Protein AF-A0A937AKU1-F1 (afdb_monomer_lite)

Secondary structure (DSSP, 8-state):
---SGGGTT--------HHHHHHHHHS-EEEEEEETTEEEEEEEEEE-

Foldseek 3Di:
DDDDPVCPPPDDDDDDDPVVVVCLVPHWDKDFDADPVRRVGDDIDIRD

Structure (mmCIF, N/CA/C/O backbone):
data_AF-A0A937AKU1-F1
#
_entry.id   AF-A0A937AKU1-F1
#
loop_
_atom_site.group_PDB
_atom_site.id
_atom_site.type_symbol
_atom_site.label_atom_id
_atom_site.label_alt_id
_atom_site.label_comp_id
_atom_site.label_asym_id
_atom_site.label_entity_id
_atom_site.label_seq_id
_atom_site.pdbx_PDB_ins_code
_atom_site.Cartn_x
_atom_site.Cartn_y
_atom_site.Cartn_z
_atom_site.occupancy
_atom_site.B_iso_or_equiv
_atom_site.auth_seq_id
_atom_site.auth_comp_id
_atom_site.auth_asym_id
_atom_site.auth_atom_id
_atom_site.pdbx_PDB_model_num
ATOM 1 N N . ILE A 1 1 ? 9.280 -4.269 -4.303 1.00 64.31 1 ILE A N 1
ATOM 2 C CA . ILE A 1 1 ? 9.279 -5.748 -4.493 1.00 64.31 1 ILE A CA 1
ATOM 3 C C . ILE A 1 1 ? 8.878 -6.187 -5.899 1.00 64.31 1 ILE A C 1
ATOM 5 O O . ILE A 1 1 ? 9.263 -7.288 -6.275 1.00 64.31 1 ILE A O 1
ATOM 9 N N . CYS A 1 2 ? 8.150 -5.365 -6.663 1.00 69.69 2 CYS A N 1
ATOM 10 C CA . CYS A 1 2 ? 7.842 -5.628 -8.069 1.00 69.69 2 CYS A CA 1
ATOM 11 C C . CYS A 1 2 ? 8.148 -4.346 -8.847 1.00 69.69 2 CYS A C 1
ATOM 13 O O . CYS A 1 2 ? 7.480 -3.337 -8.629 1.00 69.69 2 CYS A O 1
ATOM 15 N N . GLU A 1 3 ? 9.184 -4.365 -9.676 1.00 70.94 3 GLU A N 1
ATOM 16 C CA . GLU A 1 3 ? 9.716 -3.178 -10.363 1.00 70.94 3 GLU A CA 1
ATOM 17 C C . GLU A 1 3 ? 9.841 -3.397 -11.874 1.00 70.94 3 GLU A C 1
ATOM 19 O O . GLU A 1 3 ? 9.937 -2.431 -12.628 1.00 70.94 3 GLU A O 1
ATOM 24 N N . SER A 1 4 ? 9.776 -4.650 -12.343 1.00 77.88 4 SER A N 1
ATOM 25 C CA . SER A 1 4 ? 9.878 -4.973 -13.767 1.00 77.88 4 SER A CA 1
ATOM 26 C C . SER A 1 4 ? 8.979 -6.136 -14.193 1.00 77.88 4 SER A C 1
ATOM 28 O O . SER A 1 4 ? 8.450 -6.883 -13.370 1.00 77.88 4 SER A O 1
ATOM 30 N N . ALA A 1 5 ? 8.849 -6.333 -15.508 1.00 79.38 5 ALA A N 1
ATOM 31 C CA . ALA A 1 5 ? 8.138 -7.478 -16.080 1.00 79.38 5 ALA A CA 1
ATOM 32 C C . ALA A 1 5 ? 8.743 -8.837 -15.669 1.00 79.38 5 ALA A C 1
ATOM 34 O O . ALA A 1 5 ? 8.028 -9.835 -15.663 1.00 79.38 5 ALA A O 1
ATOM 35 N N . ALA A 1 6 ? 10.022 -8.879 -15.274 1.00 81.75 6 ALA A N 1
ATOM 36 C CA . ALA A 1 6 ? 10.670 -10.094 -14.778 1.00 81.75 6 ALA A CA 1
ATOM 37 C C . AL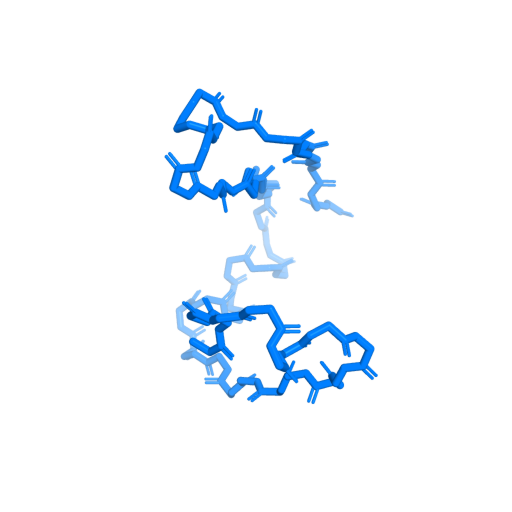A A 1 6 ? 10.118 -10.562 -13.419 1.00 81.75 6 ALA A C 1
ATOM 39 O O . ALA A 1 6 ? 10.314 -11.711 -13.037 1.00 81.75 6 ALA A O 1
ATOM 40 N N . ASP A 1 7 ? 9.401 -9.696 -12.696 1.00 83.31 7 ASP A N 1
ATOM 41 C CA . ASP A 1 7 ? 8.754 -10.053 -11.433 1.00 83.31 7 ASP A CA 1
ATOM 42 C C . ASP A 1 7 ? 7.403 -10.760 -11.636 1.00 83.31 7 ASP A C 1
ATOM 44 O O . ASP A 1 7 ? 6.775 -11.192 -10.666 1.00 83.31 7 ASP A O 1
ATOM 48 N N . PHE A 1 8 ? 6.940 -10.893 -12.883 1.00 82.06 8 PHE A N 1
ATOM 49 C CA . PHE A 1 8 ? 5.701 -11.594 -13.195 1.00 82.06 8 PHE A CA 1
ATOM 50 C C . PHE A 1 8 ? 5.823 -13.095 -12.900 1.00 82.06 8 PHE A C 1
ATOM 52 O O . PHE A 1 8 ? 6.776 -13.750 -13.312 1.00 82.06 8 PHE A O 1
ATOM 59 N N . GLY A 1 9 ? 4.848 -13.648 -12.174 1.00 83.81 9 GLY A N 1
ATOM 60 C CA . GLY A 1 9 ? 4.859 -15.053 -11.748 1.00 83.81 9 GLY A CA 1
ATOM 61 C C . GLY A 1 9 ? 5.802 -15.359 -10.578 1.00 83.81 9 GLY A C 1
ATOM 62 O O . GLY A 1 9 ? 5.847 -16.497 -10.120 1.00 83.81 9 GLY A O 1
ATOM 63 N N . VAL A 1 10 ? 6.519 -14.359 -10.056 1.00 86.75 10 VAL A N 1
ATOM 64 C CA . VAL A 1 10 ? 7.403 -14.519 -8.898 1.00 86.75 10 VAL A CA 1
ATOM 65 C C . VAL A 1 10 ? 6.656 -14.137 -7.624 1.00 86.75 10 VAL A C 1
ATOM 67 O O . VAL A 1 10 ? 6.194 -13.006 -7.471 1.00 86.75 10 VAL A O 1
ATOM 70 N N . THR A 1 11 ? 6.577 -15.059 -6.663 1.00 88.31 11 THR A N 1
ATOM 71 C CA . THR A 1 11 ? 6.035 -14.755 -5.335 1.00 88.31 11 THR A CA 1
ATOM 72 C C . THR A 1 11 ? 6.961 -13.793 -4.604 1.00 88.31 11 THR A C 1
ATOM 74 O O . THR A 1 11 ? 8.141 -14.075 -4.393 1.00 88.31 11 THR A O 1
ATOM 77 N N . LYS A 1 12 ? 6.415 -12.655 -4.182 1.00 85.62 12 LYS A N 1
ATOM 78 C CA . LYS A 1 12 ? 7.135 -11.676 -3.374 1.00 85.62 12 LYS A CA 1
ATOM 79 C C . LYS A 1 12 ? 6.626 -11.733 -1.944 1.00 85.62 12 LYS A C 1
ATOM 81 O O . LYS A 1 12 ? 5.432 -11.580 -1.700 1.00 85.62 12 LYS A O 1
ATOM 86 N N . ILE A 1 13 ? 7.547 -11.955 -1.014 1.00 87.50 13 ILE A N 1
ATOM 87 C CA . ILE A 1 13 ? 7.264 -12.041 0.417 1.00 87.50 13 ILE A CA 1
ATOM 88 C C . ILE A 1 13 ? 7.881 -10.819 1.089 1.00 87.50 13 ILE A C 1
ATOM 90 O O . ILE A 1 13 ? 9.018 -10.446 0.806 1.00 87.50 13 ILE A O 1
ATOM 94 N N . PHE A 1 14 ? 7.112 -10.192 1.969 1.00 87.00 14 PHE A N 1
ATOM 95 C CA . PHE A 1 14 ? 7.534 -9.066 2.789 1.00 87.00 14 PHE A CA 1
ATOM 96 C C . PHE A 1 14 ? 7.136 -9.355 4.234 1.00 87.00 14 PHE A C 1
ATOM 98 O O . PHE A 1 14 ? 6.030 -9.831 4.490 1.00 87.00 14 PHE A O 1
ATOM 105 N N . THR A 1 15 ? 8.036 -9.055 5.167 1.00 92.19 15 THR A N 1
ATOM 106 C CA . THR A 1 15 ? 7.757 -9.166 6.599 1.00 92.19 15 THR A CA 1
ATOM 107 C C . THR A 1 15 ? 7.134 -7.859 7.092 1.00 92.19 15 THR A C 1
ATOM 109 O O . THR A 1 15 ? 7.830 -6.840 7.107 1.00 92.19 15 THR A O 1
ATOM 112 N N . PRO A 1 16 ? 5.851 -7.854 7.499 1.00 89.56 16 PRO A N 1
ATOM 113 C CA . PRO A 1 16 ? 5.185 -6.649 7.968 1.00 89.56 16 PRO A CA 1
ATOM 114 C C . PRO A 1 16 ? 5.766 -6.144 9.285 1.00 89.56 16 PRO A C 1
ATOM 116 O O . PRO A 1 16 ? 6.213 -6.915 10.134 1.00 89.56 16 PRO A O 1
ATOM 119 N N . THR A 1 17 ? 5.709 -4.827 9.471 1.00 94.88 17 THR A N 1
ATOM 120 C CA . THR A 1 17 ? 5.986 -4.215 10.771 1.00 94.88 17 THR A CA 1
ATOM 121 C C .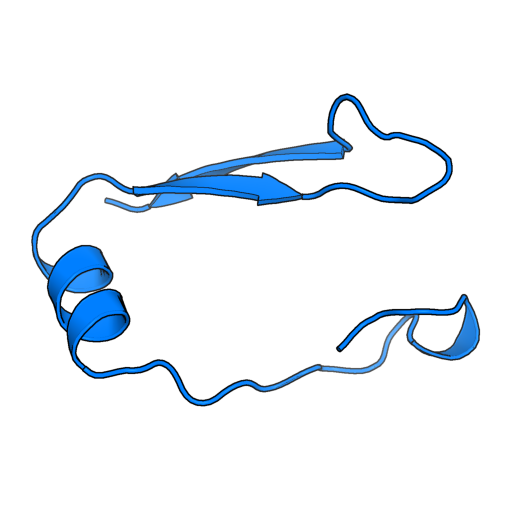 THR A 1 17 ? 4.867 -4.543 11.756 1.00 94.88 17 THR A C 1
ATOM 123 O O . THR A 1 17 ? 3.734 -4.838 11.363 1.00 94.88 17 THR A O 1
ATOM 126 N N . THR A 1 18 ? 5.153 -4.429 13.053 1.00 95.31 18 THR A N 1
ATOM 127 C CA . THR A 1 18 ? 4.156 -4.664 14.106 1.00 95.31 18 THR A CA 1
ATOM 128 C C . THR A 1 18 ? 2.926 -3.766 13.955 1.00 95.31 18 THR A C 1
ATOM 130 O O . THR A 1 18 ? 1.814 -4.229 14.169 1.00 95.31 18 THR A O 1
ATOM 133 N N . ALA A 1 19 ? 3.098 -2.513 13.519 1.00 93.38 19 ALA A N 1
ATOM 134 C CA . ALA A 1 19 ? 1.982 -1.595 13.285 1.00 93.38 19 ALA A CA 1
ATOM 135 C C . ALA A 1 19 ? 1.046 -2.085 12.166 1.00 93.38 19 ALA A C 1
ATOM 137 O O . ALA A 1 19 ? -0.169 -2.103 12.348 1.00 93.38 19 ALA A O 1
ATOM 138 N N . ILE A 1 20 ? 1.607 -2.546 11.040 1.00 91.00 20 ILE A N 1
ATOM 139 C CA . ILE A 1 20 ? 0.825 -3.123 9.935 1.00 91.00 20 ILE A CA 1
ATOM 140 C C . ILE A 1 20 ? 0.119 -4.400 10.400 1.00 91.00 20 ILE A C 1
ATOM 142 O O . ILE A 1 20 ? -1.051 -4.604 10.090 1.00 91.00 20 ILE A O 1
ATOM 146 N N . LEU A 1 21 ? 0.807 -5.248 11.170 1.00 93.19 21 LEU A N 1
ATOM 147 C CA . LEU A 1 21 ? 0.224 -6.483 11.687 1.00 93.19 21 LEU A CA 1
ATOM 148 C C . LEU A 1 21 ? -0.957 -6.219 12.632 1.00 93.19 21 LEU A C 1
ATOM 150 O O . LEU A 1 21 ? -1.949 -6.940 12.565 1.00 93.19 21 LEU A O 1
ATOM 154 N N . THR A 1 22 ? -0.860 -5.210 13.501 1.00 94.56 22 THR A N 1
ATOM 155 C CA . THR A 1 22 ? -1.973 -4.799 14.367 1.00 94.56 22 THR A CA 1
ATOM 156 C C . THR A 1 22 ? -3.147 -4.308 13.530 1.00 94.56 22 THR A C 1
ATOM 158 O O . THR A 1 22 ? -4.246 -4.825 13.695 1.00 94.56 22 THR A O 1
ATOM 161 N N . ALA A 1 23 ? -2.902 -3.410 12.573 1.00 92.06 23 A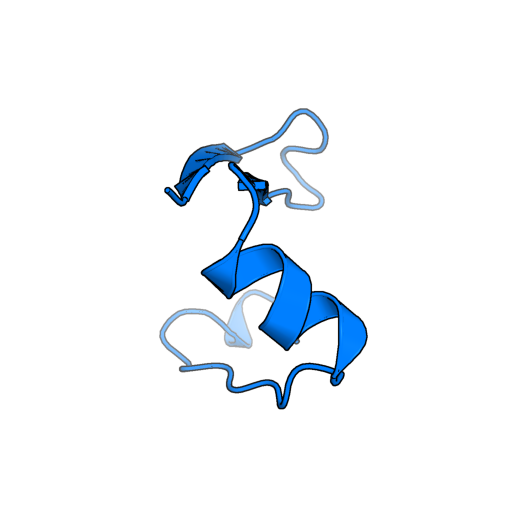LA A N 1
ATOM 162 C CA . ALA A 1 23 ? -3.955 -2.847 11.734 1.00 92.06 23 ALA A CA 1
ATOM 163 C C . ALA A 1 23 ? -4.686 -3.920 10.906 1.00 92.06 23 ALA A C 1
ATOM 165 O O . ALA A 1 23 ? -5.903 -3.883 10.785 1.00 92.06 23 ALA A O 1
ATOM 166 N N . ILE A 1 24 ? -3.974 -4.938 10.402 1.00 91.44 24 ILE A N 1
ATOM 167 C CA . ILE A 1 24 ? -4.596 -6.076 9.697 1.00 91.44 24 ILE A CA 1
ATOM 168 C C . ILE A 1 24 ? -5.565 -6.851 10.601 1.00 91.44 24 ILE A C 1
ATOM 170 O O . ILE A 1 24 ? -6.533 -7.423 10.108 1.00 91.44 24 ILE A O 1
ATOM 174 N N . LYS A 1 25 ? -5.298 -6.916 11.909 1.00 91.56 25 LYS A N 1
ATOM 175 C CA . LYS A 1 25 ? -6.106 -7.695 12.858 1.00 91.56 25 LYS A CA 1
ATOM 176 C C . LYS A 1 25 ? -7.294 -6.927 13.423 1.00 91.56 25 LYS A C 1
ATOM 178 O O . LYS A 1 25 ? -8.239 -7.567 13.873 1.00 91.56 25 LYS A O 1
ATOM 183 N N . THR A 1 26 ? -7.216 -5.601 13.487 1.00 94.19 26 THR A N 1
ATOM 184 C CA . THR A 1 26 ? -8.2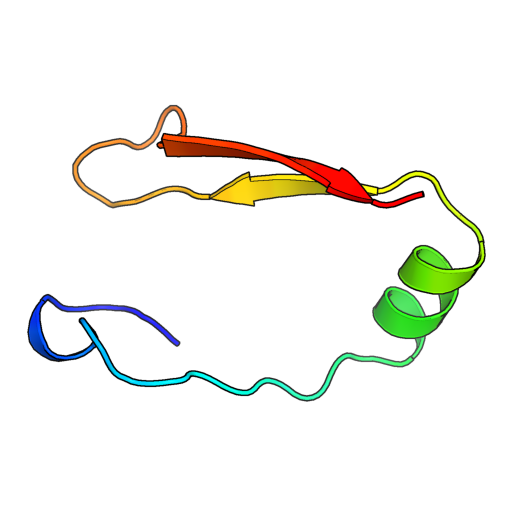03 -4.780 14.205 1.00 94.19 26 THR A CA 1
ATOM 185 C C . THR A 1 26 ? -9.021 -3.881 13.295 1.00 94.19 26 THR A C 1
ATOM 187 O O . THR A 1 26 ? -10.145 -3.536 13.655 1.00 94.19 26 THR A O 1
ATOM 190 N N . ASP A 1 27 ? -8.485 -3.514 12.131 1.00 92.25 27 ASP A N 1
ATOM 191 C CA . ASP A 1 27 ? -9.032 -2.443 11.311 1.00 92.25 27 ASP A CA 1
ATOM 192 C C . ASP A 1 27 ? -9.529 -2.970 9.964 1.00 92.25 27 ASP A C 1
ATOM 194 O O . ASP A 1 27 ? -9.031 -3.952 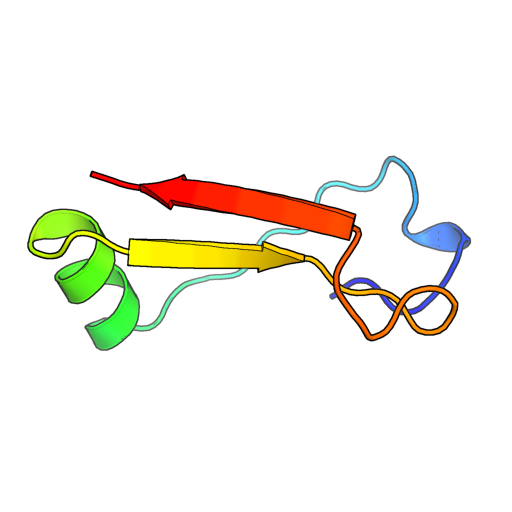9.411 1.00 92.25 27 ASP A O 1
ATOM 198 N N . ALA A 1 28 ? -10.494 -2.258 9.384 1.00 92.50 28 ALA A N 1
ATOM 199 C CA . ALA A 1 28 ? -10.912 -2.507 8.015 1.00 92.50 28 ALA A CA 1
ATOM 200 C C . ALA A 1 28 ? -9.930 -1.809 7.059 1.00 92.50 28 ALA A C 1
ATOM 202 O O . ALA A 1 28 ? -9.991 -0.593 6.866 1.00 92.50 28 ALA A O 1
ATOM 203 N N . LEU A 1 29 ? -9.020 -2.570 6.455 1.00 93.12 29 LEU A N 1
ATOM 204 C CA . LEU A 1 29 ? -7.958 -2.026 5.615 1.00 93.12 29 LEU A CA 1
ATOM 205 C C . LEU A 1 29 ? -8.364 -1.965 4.150 1.00 93.12 29 LEU A C 1
ATOM 207 O O . LEU A 1 29 ? -8.805 -2.952 3.566 1.00 93.12 29 LEU A O 1
ATOM 211 N N . TYR A 1 30 ? -8.143 -0.814 3.527 1.00 94.44 30 TYR A N 1
ATOM 212 C CA . TYR A 1 30 ? -8.280 -0.648 2.087 1.00 94.44 30 TYR A CA 1
ATOM 213 C C . TYR A 1 30 ? -6.952 -0.932 1.380 1.00 94.44 30 TYR A C 1
ATOM 215 O O . TYR A 1 30 ? -5.902 -0.428 1.779 1.00 94.44 30 TYR A O 1
ATOM 223 N N . VAL A 1 31 ? -7.005 -1.710 0.301 1.00 92.88 31 VAL A N 1
ATOM 224 C CA . VAL A 1 31 ? -5.846 -2.066 -0.520 1.00 92.88 31 VAL A CA 1
ATOM 225 C C . VAL A 1 31 ? -6.065 -1.570 -1.943 1.00 92.88 31 VAL A C 1
ATOM 227 O O . VAL A 1 31 ? -7.106 -1.826 -2.548 1.00 92.88 31 VAL A O 1
ATOM 230 N N . ASN A 1 32 ? -5.057 -0.895 -2.496 1.00 94.50 32 ASN A N 1
ATOM 231 C CA . ASN A 1 32 ? -5.024 -0.486 -3.895 1.00 94.50 32 ASN A CA 1
ATOM 232 C C . ASN A 1 32 ? -3.666 -0.836 -4.505 1.00 94.50 32 ASN A C 1
ATOM 234 O O . ASN A 1 32 ? -2.621 -0.494 -3.955 1.00 94.50 32 ASN A O 1
ATOM 238 N N . VAL A 1 33 ? -3.690 -1.526 -5.640 1.00 90.38 33 VAL A N 1
ATOM 239 C CA . VAL A 1 33 ? -2.494 -1.943 -6.373 1.00 90.38 33 VAL A CA 1
ATOM 240 C C . VAL A 1 33 ? -2.325 -1.047 -7.590 1.00 90.38 33 VAL A C 1
ATOM 242 O O . VAL A 1 33 ? -3.256 -0.887 -8.379 1.00 90.38 33 VAL A O 1
ATOM 245 N N . HIS A 1 34 ? -1.128 -0.496 -7.762 1.00 90.75 34 HIS A N 1
ATOM 246 C CA . HIS A 1 34 ? -0.781 0.429 -8.839 1.00 90.75 34 HIS A CA 1
ATOM 247 C C . HIS A 1 34 ? 0.332 -0.150 -9.721 1.00 90.75 34 HIS A C 1
ATOM 249 O O . HIS A 1 34 ? 1.100 -1.005 -9.282 1.00 90.75 34 HIS A O 1
ATOM 255 N N . SER A 1 35 ? 0.448 0.350 -10.952 1.00 86.38 35 SER A N 1
ATOM 256 C CA . SER A 1 35 ? 1.658 0.199 -11.768 1.00 86.38 35 SER A CA 1
ATOM 257 C C . SER A 1 35 ? 2.030 1.528 -12.410 1.00 86.38 35 SER A C 1
ATOM 259 O O . SER A 1 35 ? 1.228 2.463 -12.436 1.00 86.38 35 SER A O 1
ATOM 261 N N . THR A 1 36 ? 3.230 1.592 -12.982 1.00 86.25 36 THR A N 1
ATOM 262 C CA . THR A 1 36 ? 3.703 2.738 -13.768 1.00 86.25 36 THR A CA 1
ATOM 263 C C . THR A 1 36 ? 2.764 3.073 -14.931 1.00 86.25 36 THR A C 1
ATOM 265 O O . THR A 1 36 ? 2.462 4.240 -15.154 1.00 86.25 36 THR A O 1
ATOM 268 N N . ASN A 1 37 ? 2.231 2.067 -15.636 1.00 87.56 37 ASN A N 1
ATOM 269 C CA . ASN A 1 37 ? 1.283 2.274 -16.737 1.00 87.56 37 ASN A CA 1
ATOM 270 C C . ASN A 1 37 ? -0.129 2.659 -16.268 1.00 87.56 37 ASN A C 1
ATOM 272 O O . ASN A 1 37 ? -0.911 3.188 -17.056 1.00 87.56 37 ASN A O 1
ATOM 276 N N . ARG A 1 38 ? -0.497 2.341 -15.019 1.00 88.19 38 ARG A N 1
ATOM 277 C CA . ARG A 1 38 ? -1.846 2.552 -14.470 1.00 88.19 38 ARG A CA 1
ATOM 278 C C . ARG A 1 38 ? -1.768 3.185 -13.074 1.00 88.19 38 ARG A C 1
ATOM 280 O O . ARG A 1 38 ? -2.091 2.529 -12.077 1.00 88.19 38 ARG A O 1
ATOM 287 N N . PRO A 1 39 ? -1.380 4.470 -12.986 1.00 89.69 39 PRO A N 1
ATOM 288 C CA . PRO A 1 39 ? -1.173 5.151 -11.710 1.00 89.69 39 PRO A CA 1
ATOM 289 C C . PRO A 1 39 ? -2.473 5.362 -10.925 1.00 89.69 39 PRO A C 1
ATOM 291 O O . PRO A 1 39 ? -2.434 5.473 -9.707 1.00 89.69 39 PRO A O 1
ATOM 294 N N . SER A 1 40 ? -3.642 5.349 -11.574 1.00 93.12 40 SER A N 1
ATOM 295 C CA . SER A 1 40 ? -4.951 5.471 -10.904 1.00 93.12 40 SER A CA 1
ATOM 296 C C . SER A 1 40 ? -5.412 4.194 -10.173 1.00 93.12 40 SER A C 1
ATOM 298 O O . SER A 1 40 ? -6.458 4.196 -9.511 1.00 93.12 40 SER A O 1
ATOM 300 N N . GLY A 1 41 ? -4.646 3.106 -10.281 1.00 89.94 41 GLY A N 1
ATOM 301 C CA . GLY A 1 41 ? -4.937 1.810 -9.675 1.00 89.94 41 GLY A CA 1
ATOM 302 C C . GLY A 1 41 ? -5.420 0.769 -10.686 1.00 89.94 41 GLY A C 1
ATOM 303 O O . GLY A 1 41 ? -6.007 1.079 -11.726 1.00 89.94 41 GLY A O 1
ATOM 304 N N . ILE A 1 42 ? -5.142 -0.487 -10.364 1.00 90.88 42 ILE A N 1
ATOM 305 C CA . ILE A 1 42 ? -5.421 -1.670 -11.184 1.00 90.88 42 ILE A CA 1
ATOM 306 C C . ILE A 1 42 ? -6.388 -2.589 -10.452 1.00 90.88 42 ILE A C 1
ATOM 308 O O . ILE A 1 42 ? -7.365 -3.040 -11.040 1.00 90.88 42 ILE A O 1
ATOM 312 N N . VAL A 1 43 ? -6.122 -2.839 -9.168 1.00 92.12 43 VAL A N 1
ATOM 313 C CA . VAL A 1 43 ? -6.911 -3.726 -8.309 1.00 92.12 43 VAL A CA 1
ATOM 314 C C . VAL A 1 43 ? -7.188 -3.011 -7.001 1.00 92.12 43 VAL A C 1
ATOM 316 O O . VAL A 1 43 ? -6.289 -2.409 -6.419 1.00 92.12 43 VAL A O 1
ATOM 319 N N . ARG A 1 44 ? -8.435 -3.089 -6.544 1.00 95.75 44 ARG A N 1
ATOM 320 C CA . ARG A 1 44 ? -8.901 -2.483 -5.298 1.00 95.75 44 ARG A CA 1
ATOM 321 C C . ARG A 1 44 ? -9.593 -3.545 -4.461 1.00 95.75 44 ARG A C 1
ATOM 323 O O . ARG A 1 44 ? -10.284 -4.399 -5.012 1.00 95.75 44 ARG A O 1
ATOM 330 N N . GLY A 1 45 ? -9.416 -3.483 -3.151 1.00 94.62 45 GLY A N 1
ATOM 331 C CA . GLY A 1 45 ? -10.005 -4.446 -2.232 1.00 94.62 45 GLY A CA 1
ATOM 332 C C . GLY A 1 45 ? -10.045 -3.933 -0.803 1.00 94.62 45 GLY A C 1
ATOM 333 O O . GLY A 1 45 ? -9.475 -2.891 -0.482 1.00 94.62 45 GLY A O 1
ATOM 334 N N . GLN A 1 46 ? -10.733 -4.683 0.050 1.00 93.81 46 GLN A N 1
ATOM 335 C CA . GLN A 1 46 ? -10.817 -4.405 1.475 1.00 93.81 46 GLN A CA 1
ATOM 336 C C . GLN A 1 46 ? -10.551 -5.689 2.259 1.00 93.81 46 GLN A C 1
ATOM 338 O O . GLN A 1 46 ? -11.111 -6.733 1.930 1.00 93.81 46 GLN A O 1
ATOM 343 N N . ILE A 1 47 ? -9.706 -5.594 3.281 1.00 88.06 47 ILE A N 1
ATOM 344 C CA . ILE A 1 47 ? -9.408 -6.653 4.245 1.00 88.06 47 ILE A CA 1
ATOM 345 C C . ILE A 1 47 ? -10.153 -6.312 5.536 1.00 88.06 47 ILE A C 1
ATOM 347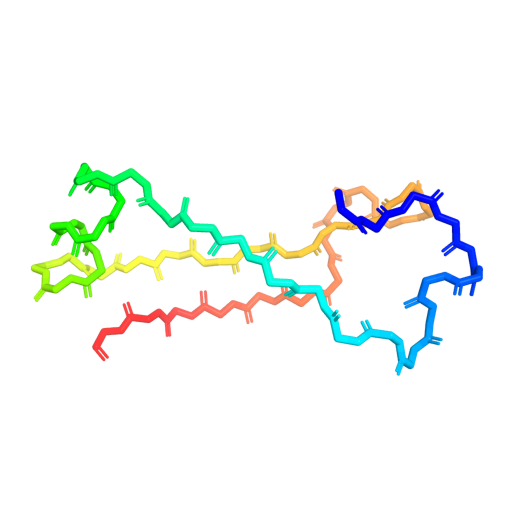 O O . ILE A 1 47 ? -10.115 -5.167 5.985 1.00 88.06 47 ILE A O 1
ATOM 351 N N . ARG A 1 48 ? -10.884 -7.286 6.069 1.00 83.44 48 ARG A N 1
ATOM 352 C CA . ARG A 1 48 ? -11.721 -7.204 7.268 1.00 83.44 48 ARG A CA 1
ATOM 353 C C . ARG A 1 48 ? -11.974 -8.609 7.793 1.00 83.44 48 ARG A C 1
ATOM 355 O O . ARG A 1 48 ? -11.913 -9.539 6.955 1.00 83.44 48 ARG A O 1
#

pLDDT: mean 88.38, std 6.76, range [64.31, 95.75]

Radius of gyration: 13.05 Å; chains: 1; bounding box: 22×20×31 Å

Sequence (48 aa):
ICESAADFGVTKIFTPTTAILTAIKTDALYVNVHSTNRPSGIVRGQIR